Protein AF-A0A564G5E3-F1 (afdb_monomer_lite)

Radius of gyration: 12.12 Å; chains: 1; bounding box: 30×26×34 Å

Structure (mmCIF, N/CA/C/O backbone):
data_AF-A0A564G5E3-F1
#
_entry.id   AF-A0A564G5E3-F1
#
loop_
_atom_site.group_PDB
_atom_site.id
_atom_site.type_symbol
_atom_site.label_atom_id
_atom_site.label_alt_id
_atom_site.label_comp_id
_atom_site.label_asym_id
_atom_site.label_entity_id
_atom_site.label_seq_id
_atom_site.pdbx_PDB_ins_code
_atom_site.Cartn_x
_atom_site.Cartn_y
_atom_site.Cartn_z
_atom_site.occupancy
_atom_site.B_iso_or_equiv
_atom_site.auth_seq_id
_atom_site.auth_comp_id
_atom_site.auth_asym_id
_atom_site.auth_atom_id
_atom_site.pdbx_PDB_model_num
ATOM 1 N N . MET A 1 1 ? -9.394 17.985 21.714 1.00 34.44 1 MET A N 1
ATOM 2 C CA . MET A 1 1 ? -8.59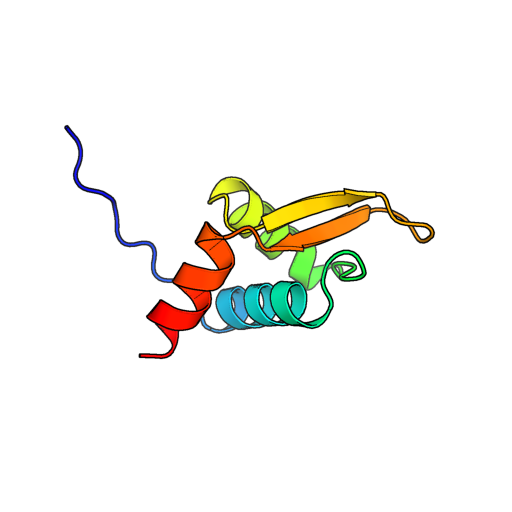1 16.917 21.081 1.00 34.44 1 MET A CA 1
ATOM 3 C C . MET A 1 1 ? -9.520 16.151 20.159 1.00 34.44 1 MET A C 1
ATOM 5 O O . MET A 1 1 ? -10.483 15.572 20.649 1.00 34.44 1 MET A O 1
ATOM 9 N N . SER A 1 2 ? -9.331 16.267 18.847 1.00 42.41 2 SER A N 1
ATOM 10 C CA . SER A 1 2 ? -10.215 15.657 17.848 1.00 42.41 2 SER A CA 1
ATOM 11 C C . SER A 1 2 ? -10.151 14.133 17.961 1.00 42.41 2 SER A C 1
ATOM 13 O O . SER A 1 2 ? -9.063 13.569 18.070 1.00 42.41 2 SER A O 1
ATOM 15 N N . ARG A 1 3 ? -11.317 13.475 17.995 1.00 50.06 3 ARG A N 1
ATOM 16 C CA . ARG A 1 3 ? -11.425 12.010 17.920 1.00 50.06 3 ARG A CA 1
ATOM 17 C C . ARG A 1 3 ? -10.645 11.512 16.691 1.00 50.06 3 ARG A C 1
ATOM 19 O O . ARG A 1 3 ? -10.728 12.172 15.658 1.00 50.06 3 ARG A O 1
ATOM 26 N N . PRO A 1 4 ? -9.923 10.382 16.765 1.00 52.78 4 PRO A N 1
ATOM 27 C CA . PRO A 1 4 ? -9.357 9.777 15.567 1.00 52.78 4 PRO A CA 1
ATOM 28 C C . PRO A 1 4 ? -10.507 9.370 14.636 1.00 52.78 4 PRO A C 1
ATOM 30 O O . PRO A 1 4 ? -11.364 8.573 15.020 1.00 52.78 4 PRO A O 1
ATOM 33 N N . GLU A 1 5 ? -10.561 9.959 13.442 1.00 54.50 5 GLU A N 1
ATOM 34 C CA . GLU A 1 5 ? -11.486 9.541 12.391 1.00 54.50 5 GLU A CA 1
ATOM 35 C C . GLU A 1 5 ? -11.126 8.112 11.970 1.00 54.50 5 GLU A C 1
ATOM 37 O O . GLU A 1 5 ? -9.980 7.811 11.629 1.00 54.50 5 GLU A O 1
ATOM 42 N N . ILE A 1 6 ? -12.097 7.202 12.057 1.00 61.22 6 ILE A N 1
ATOM 43 C CA . ILE A 1 6 ? -11.939 5.829 11.581 1.00 61.22 6 ILE A CA 1
ATOM 44 C C . ILE A 1 6 ? -12.033 5.889 10.057 1.00 61.22 6 ILE A C 1
ATOM 46 O O . ILE A 1 6 ? -13.128 5.938 9.501 1.00 61.22 6 ILE A O 1
ATOM 50 N N . PHE A 1 7 ? -10.889 5.902 9.379 1.00 68.00 7 PHE A N 1
ATOM 51 C CA . PHE A 1 7 ? -10.848 5.759 7.928 1.00 68.00 7 PHE A CA 1
ATOM 52 C C . PHE A 1 7 ? -11.195 4.311 7.564 1.00 68.00 7 PHE A C 1
ATOM 54 O O . PHE A 1 7 ? -10.533 3.373 8.008 1.00 68.00 7 PHE A O 1
ATOM 61 N N . LEU A 1 8 ? -12.259 4.117 6.784 1.00 81.06 8 LEU A N 1
ATOM 62 C CA . LEU A 1 8 ? -12.567 2.828 6.166 1.00 81.06 8 LEU A CA 1
ATOM 63 C C . LEU A 1 8 ? -11.883 2.785 4.800 1.00 81.06 8 LEU A C 1
ATOM 65 O O . LEU A 1 8 ? -12.154 3.620 3.938 1.00 81.06 8 LEU A O 1
ATOM 69 N N . LEU A 1 9 ? -10.967 1.834 4.620 1.00 87.31 9 LEU A N 1
ATOM 70 C CA . LEU A 1 9 ? -10.351 1.581 3.321 1.00 87.31 9 LEU A CA 1
ATOM 71 C C . LEU A 1 9 ? -11.372 0.898 2.406 1.00 87.31 9 LEU A C 1
ATOM 73 O O . LEU A 1 9 ? -12.089 0.003 2.845 1.00 87.31 9 LEU A O 1
ATOM 77 N N . SER A 1 10 ? -11.415 1.2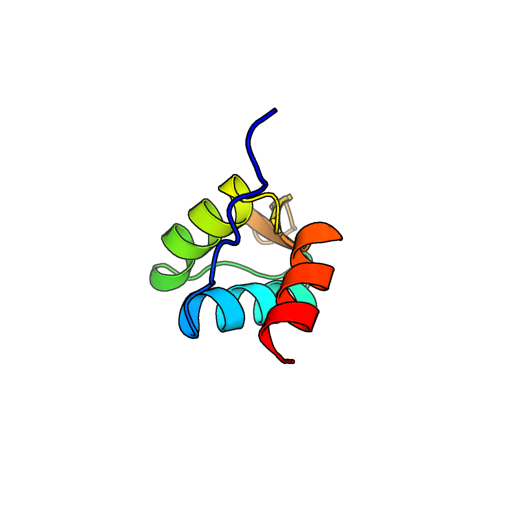97 1.133 1.00 93.19 10 SER A N 1
ATOM 78 C CA . SER A 1 10 ? -12.145 0.525 0.121 1.00 93.19 10 SER A CA 1
ATOM 79 C C . SER A 1 10 ? -11.507 -0.858 -0.058 1.00 93.19 10 SER A C 1
ATOM 81 O O . SER A 1 10 ? -10.307 -1.010 0.190 1.00 93.19 10 SER A O 1
ATOM 83 N N . ASP A 1 11 ? -12.263 -1.841 -0.552 1.00 94.19 11 ASP A N 1
ATOM 84 C CA . ASP A 1 11 ? -11.741 -3.193 -0.814 1.00 94.19 11 ASP A CA 1
ATOM 85 C C . ASP A 1 11 ? -10.503 -3.171 -1.720 1.00 94.19 11 ASP A C 1
ATOM 87 O O . ASP A 1 11 ? -9.522 -3.873 -1.472 1.00 94.19 11 ASP A O 1
ATOM 91 N N . TYR A 1 12 ? -10.510 -2.303 -2.735 1.00 95.12 12 TYR A N 1
ATOM 92 C CA . TYR A 1 12 ? -9.371 -2.136 -3.632 1.00 95.12 12 TYR A CA 1
ATOM 93 C C . TYR A 1 12 ? -8.172 -1.484 -2.930 1.00 95.12 12 TYR A C 1
ATOM 95 O O . TYR A 1 12 ? -7.042 -1.950 -3.060 1.00 95.12 12 TYR A O 1
ATOM 103 N N . THR A 1 13 ? -8.398 -0.449 -2.115 1.00 95.31 13 THR A N 1
ATOM 104 C CA . THR A 1 13 ? -7.329 0.180 -1.324 1.00 95.31 13 THR A CA 1
ATOM 105 C C . THR A 1 13 ? -6.702 -0.799 -0.330 1.00 95.31 13 THR A C 1
ATOM 107 O O . THR A 1 13 ? -5.482 -0.806 -0.157 1.00 95.31 13 THR A O 1
ATOM 110 N N . LEU A 1 14 ? -7.524 -1.638 0.304 1.00 95.75 14 LEU A N 1
ATOM 111 C CA . LEU A 1 14 ? -7.067 -2.683 1.214 1.00 95.75 14 LEU A CA 1
ATOM 112 C C . LEU A 1 14 ? -6.246 -3.746 0.472 1.00 95.75 14 LEU A C 1
ATOM 114 O O . LEU A 1 14 ? -5.162 -4.090 0.934 1.00 95.75 14 LEU A O 1
ATOM 118 N N . SER A 1 15 ? -6.710 -4.199 -0.696 1.00 96.50 15 SER A N 1
ATOM 119 C CA . SER A 1 15 ? -5.973 -5.114 -1.581 1.00 96.50 15 SER A CA 1
ATOM 120 C C . SER A 1 15 ? -4.578 -4.580 -1.922 1.00 96.50 15 SER A C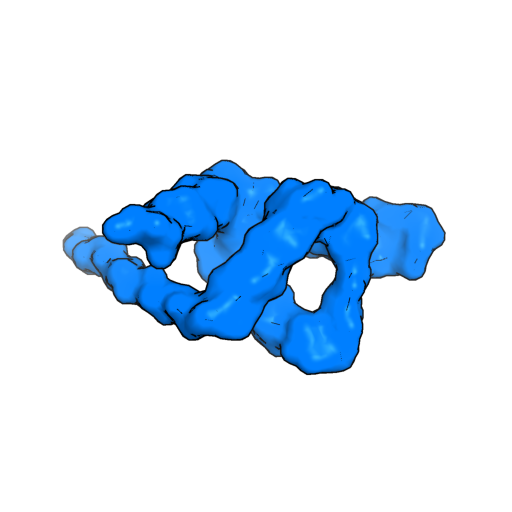 1
ATOM 122 O O . SER A 1 15 ? -3.585 -5.282 -1.752 1.00 96.50 15 SER A O 1
ATOM 124 N N . VAL A 1 16 ? -4.475 -3.313 -2.336 1.00 96.81 16 VAL A N 1
ATOM 125 C CA . VAL A 1 16 ? -3.179 -2.681 -2.643 1.00 96.81 16 VAL A CA 1
ATOM 126 C C . VAL A 1 16 ? -2.278 -2.622 -1.405 1.00 96.81 16 VAL A C 1
ATOM 128 O O . VAL A 1 16 ? -1.085 -2.916 -1.485 1.00 96.81 16 VAL A O 1
ATOM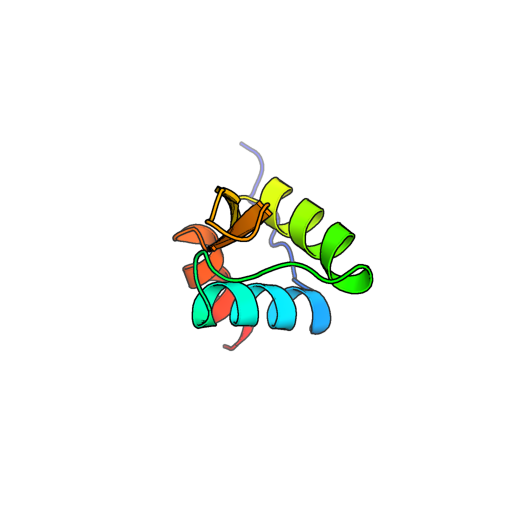 131 N N . LEU A 1 17 ? -2.825 -2.273 -0.235 1.00 96.94 17 LEU A N 1
ATOM 132 C CA . LEU A 1 17 ? -2.063 -2.267 1.017 1.00 96.94 17 LEU A CA 1
ATOM 133 C C . LEU A 1 17 ? -1.536 -3.666 1.372 1.00 96.94 17 LEU A C 1
ATOM 135 O O . LEU A 1 17 ? -0.392 -3.800 1.808 1.00 96.94 17 LEU A O 1
ATOM 139 N N . GLU A 1 18 ? -2.342 -4.707 1.182 1.00 97.00 18 GLU A N 1
ATOM 140 C CA . GLU A 1 18 ? -1.944 -6.095 1.419 1.00 97.00 18 GLU A CA 1
ATOM 141 C C . GLU A 1 18 ? -0.869 -6.572 0.449 1.00 97.00 18 GLU A C 1
ATOM 143 O O . GLU A 1 18 ? 0.082 -7.230 0.877 1.00 97.00 18 GLU A O 1
ATOM 148 N N . ASP A 1 19 ? -0.953 -6.179 -0.820 1.00 97.38 19 ASP A N 1
ATOM 149 C CA . ASP A 1 19 ? 0.101 -6.449 -1.789 1.00 97.38 19 ASP A CA 1
ATOM 150 C C . ASP A 1 19 ? 1.416 -5.785 -1.380 1.00 97.38 19 ASP A C 1
ATOM 152 O O . ASP A 1 19 ? 2.446 -6.458 -1.347 1.00 97.38 19 ASP A O 1
ATOM 156 N N . VAL A 1 20 ? 1.387 -4.524 -0.937 1.00 96.88 20 VAL A N 1
ATOM 157 C CA . VAL A 1 20 ? 2.577 -3.844 -0.394 1.00 96.88 20 VAL A CA 1
ATOM 158 C C . VAL A 1 20 ? 3.133 -4.569 0.839 1.00 96.88 20 VAL A C 1
ATOM 160 O O . VAL A 1 20 ? 4.351 -4.681 0.999 1.00 96.88 20 VAL A O 1
ATOM 163 N N . ILE A 1 21 ? 2.273 -5.068 1.736 1.00 96.62 21 ILE A N 1
ATOM 164 C CA . ILE A 1 21 ? 2.702 -5.847 2.911 1.00 96.62 21 ILE A CA 1
ATOM 165 C C . ILE A 1 21 ? 3.386 -7.149 2.476 1.00 96.62 21 ILE A C 1
ATOM 167 O O . ILE A 1 21 ? 4.403 -7.519 3.068 1.00 96.62 21 ILE A O 1
ATOM 171 N N . ARG A 1 22 ? 2.834 -7.821 1.461 1.00 96.12 22 ARG A N 1
ATOM 172 C CA . ARG A 1 22 ? 3.285 -9.118 0.950 1.00 96.12 22 ARG A CA 1
ATOM 173 C C . ARG A 1 22 ? 4.598 -9.022 0.180 1.00 96.12 22 ARG A C 1
ATOM 175 O O . ARG A 1 22 ? 5.489 -9.831 0.414 1.00 96.12 22 ARG A O 1
ATOM 182 N N . THR A 1 23 ? 4.735 -8.054 -0.723 1.00 93.50 23 THR A N 1
ATOM 183 C CA . THR A 1 23 ? 5.930 -7.910 -1.574 1.00 93.50 23 THR A CA 1
ATOM 184 C C . THR A 1 23 ? 7.015 -7.042 -0.937 1.00 93.50 23 THR A C 1
ATOM 186 O O . THR A 1 23 ? 8.162 -7.054 -1.384 1.00 93.50 23 THR A O 1
ATOM 189 N N . GLY A 1 24 ? 6.675 -6.268 0.099 1.00 88.94 24 GLY A N 1
ATOM 190 C CA . GLY A 1 24 ? 7.611 -5.372 0.768 1.00 88.94 24 GLY A CA 1
ATOM 191 C C . GLY A 1 24 ? 8.181 -4.316 -0.193 1.00 88.94 24 GLY A C 1
ATOM 192 O O . GLY A 1 24 ? 7.461 -3.871 -1.085 1.00 88.94 24 GLY A O 1
ATOM 193 N N . PRO A 1 25 ? 9.465 -3.922 -0.056 1.00 85.56 25 PRO A N 1
ATOM 194 C CA . PRO A 1 25 ? 10.057 -2.796 -0.791 1.00 85.56 25 PRO A CA 1
ATOM 195 C C . PRO A 1 25 ? 10.124 -3.001 -2.315 1.00 85.56 25 PRO A C 1
ATOM 197 O O . PRO A 1 25 ? 10.439 -2.062 -3.050 1.00 85.56 25 PRO A O 1
ATOM 200 N N . SER A 1 26 ? 9.833 -4.213 -2.787 1.00 88.00 26 SER A N 1
ATOM 201 C CA . SER A 1 26 ? 9.750 -4.573 -4.202 1.00 88.00 26 SER A CA 1
ATOM 202 C C . SER A 1 26 ? 8.374 -4.301 -4.815 1.00 88.00 26 SER A C 1
ATOM 204 O O . SER A 1 26 ? 8.205 -4.519 -6.010 1.00 88.00 26 SER A O 1
ATOM 206 N N . TYR A 1 27 ?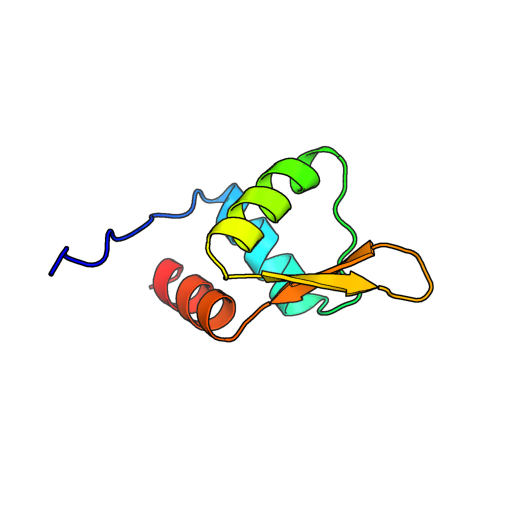 7.388 -3.828 -4.040 1.00 91.00 27 TYR A N 1
ATOM 207 C CA . TYR A 1 27 ? 6.103 -3.421 -4.609 1.00 91.00 27 TYR A CA 1
ATOM 208 C C . TYR A 1 27 ? 6.284 -2.213 -5.533 1.00 91.00 27 TYR A C 1
ATOM 210 O O . TYR A 1 27 ? 6.605 -1.124 -5.051 1.00 91.00 27 TYR A O 1
ATOM 218 N N . VAL A 1 28 ? 6.033 -2.383 -6.830 1.00 88.50 28 VAL A N 1
ATOM 219 C CA . VAL A 1 28 ? 6.034 -1.299 -7.820 1.00 88.50 28 VAL A CA 1
ATOM 220 C C . VAL A 1 28 ? 4.595 -1.045 -8.256 1.00 88.50 28 VAL A C 1
ATOM 222 O O . VAL A 1 28 ? 3.943 -1.932 -8.799 1.00 88.50 28 VAL A O 1
ATOM 225 N N . ALA A 1 29 ? 4.104 0.169 -8.010 1.00 88.69 29 ALA A N 1
ATOM 226 C CA . ALA A 1 29 ? 2.726 0.540 -8.316 1.00 88.69 29 ALA A CA 1
ATOM 227 C C . ALA A 1 29 ? 2.510 0.675 -9.831 1.00 88.69 29 ALA A C 1
ATOM 229 O O . ALA A 1 29 ? 3.154 1.508 -10.483 1.00 88.69 29 ALA A O 1
ATOM 230 N N . GLY A 1 30 ? 1.564 -0.095 -10.376 1.00 90.88 30 GLY A N 1
ATOM 231 C CA . GLY A 1 30 ? 1.047 0.135 -11.723 1.00 90.88 30 GLY A CA 1
ATOM 232 C C . GLY A 1 30 ? 0.248 1.446 -11.804 1.00 90.88 30 GLY A C 1
ATOM 233 O O . GLY A 1 30 ? -0.060 2.039 -10.769 1.00 90.88 30 GLY A O 1
ATOM 234 N N . PRO A 1 31 ? -0.130 1.922 -13.008 1.00 91.69 31 PRO A N 1
ATOM 235 C CA . PRO A 1 31 ? -0.838 3.197 -13.176 1.00 91.69 31 PRO A CA 1
ATOM 236 C C . PRO A 1 31 ? -2.106 3.338 -12.319 1.00 91.69 31 PRO A C 1
ATOM 238 O O . PRO A 1 31 ? -2.341 4.403 -11.753 1.00 91.69 31 PRO A O 1
ATOM 241 N N . ALA A 1 32 ? -2.885 2.260 -12.178 1.00 89.19 32 ALA A N 1
ATOM 242 C CA . ALA A 1 32 ? -4.100 2.235 -11.359 1.00 89.19 32 ALA A CA 1
ATOM 243 C C . ALA A 1 32 ? -3.806 2.337 -9.849 1.00 89.19 32 ALA A C 1
ATOM 245 O O . ALA A 1 32 ? -4.541 2.992 -9.109 1.00 89.19 32 ALA A O 1
ATOM 246 N N . ASP A 1 33 ? -2.686 1.766 -9.407 1.00 94.19 33 ASP A N 1
ATOM 247 C CA . ASP A 1 33 ? -2.301 1.720 -7.997 1.00 94.19 33 ASP A CA 1
ATOM 248 C C . ASP A 1 33 ? -1.626 3.017 -7.537 1.00 94.19 33 ASP A C 1
ATOM 250 O O . ASP A 1 33 ? -1.558 3.279 -6.339 1.00 94.19 33 ASP A O 1
ATOM 254 N N . GLN A 1 34 ? -1.134 3.865 -8.453 1.00 93.06 34 GLN A N 1
ATOM 255 C CA . GLN A 1 34 ? -0.392 5.078 -8.088 1.00 93.06 34 GLN A CA 1
ATOM 256 C C . GLN A 1 34 ? -1.194 5.987 -7.154 1.00 93.06 34 GLN A C 1
ATOM 258 O O . GLN A 1 34 ? -0.688 6.359 -6.094 1.00 93.06 34 GLN A O 1
ATOM 263 N N . LEU A 1 35 ? -2.441 6.315 -7.514 1.00 94.06 35 LEU A N 1
ATOM 264 C CA . LEU A 1 35 ? -3.323 7.158 -6.695 1.00 94.06 35 LEU A CA 1
ATOM 265 C C . LEU A 1 35 ? -3.606 6.522 -5.330 1.00 94.06 35 LEU A C 1
ATOM 267 O O . LEU A 1 35 ? -3.573 7.210 -4.311 1.00 94.06 35 LEU A O 1
ATOM 271 N N . VAL A 1 36 ? -3.804 5.205 -5.298 1.00 95.62 36 VAL A N 1
ATOM 272 C CA . VAL A 1 36 ? -4.034 4.454 -4.060 1.00 95.62 36 VAL A CA 1
ATOM 273 C C . VAL A 1 36 ? -2.792 4.480 -3.171 1.00 95.62 36 VAL A C 1
ATOM 275 O O . VAL A 1 36 ? -2.888 4.751 -1.976 1.00 95.62 36 VAL A O 1
ATOM 278 N N . CYS A 1 37 ? -1.602 4.290 -3.738 1.00 95.31 37 CYS A N 1
ATOM 279 C CA . CYS A 1 37 ? -0.348 4.402 -3.007 1.00 95.31 37 CYS A CA 1
ATOM 280 C C . CYS A 1 37 ? -0.110 5.820 -2.476 1.00 95.31 37 CYS A C 1
ATOM 282 O O . CYS A 1 37 ? 0.403 5.968 -1.368 1.00 95.31 37 CYS A O 1
ATOM 284 N N . PHE A 1 38 ? -0.493 6.864 -3.218 1.00 94.06 38 PHE A N 1
ATOM 285 C CA . PHE A 1 38 ? -0.447 8.239 -2.714 1.00 94.06 38 PHE A CA 1
ATOM 286 C C . PHE A 1 38 ? -1.369 8.426 -1.504 1.00 94.06 38 PHE A C 1
ATOM 288 O O . PHE A 1 38 ? -0.934 8.981 -0.496 1.00 94.06 38 PHE A O 1
ATOM 295 N N . GLN A 1 39 ? -2.602 7.917 -1.564 1.00 94.38 39 GLN A N 1
ATOM 296 C CA . GLN A 1 39 ? -3.550 7.972 -0.446 1.00 94.38 39 GLN A CA 1
ATOM 297 C C . GLN A 1 39 ? -3.039 7.193 0.773 1.00 94.38 39 GLN A C 1
ATOM 299 O O . GLN A 1 39 ? -2.984 7.732 1.874 1.00 94.38 39 GLN A O 1
ATOM 304 N N . LEU A 1 40 ? -2.590 5.951 0.583 1.00 95.69 40 LEU A N 1
ATOM 305 C CA . LEU A 1 40 ? -2.027 5.120 1.650 1.00 95.69 40 LEU A CA 1
ATOM 306 C C . LEU A 1 40 ? -0.772 5.747 2.274 1.00 95.69 40 LEU A C 1
ATOM 308 O O . LEU A 1 40 ? -0.551 5.611 3.478 1.00 95.69 40 LEU A O 1
ATOM 312 N N . ALA A 1 41 ? 0.051 6.435 1.479 1.00 95.25 41 ALA A N 1
ATOM 313 C CA . ALA A 1 41 ? 1.210 7.163 1.983 1.00 95.25 41 ALA A CA 1
ATOM 314 C C . ALA A 1 41 ? 0.797 8.402 2.789 1.00 95.25 41 ALA A C 1
ATOM 316 O O . ALA A 1 41 ? 1.365 8.644 3.852 1.00 95.25 41 ALA A O 1
ATOM 317 N N . ALA A 1 42 ? -0.217 9.146 2.333 1.00 94.06 42 ALA A N 1
ATOM 318 C CA . ALA A 1 42 ? -0.774 10.284 3.065 1.00 94.06 42 ALA A CA 1
ATOM 319 C C . ALA A 1 42 ? -1.400 9.863 4.408 1.00 94.06 42 ALA A C 1
ATOM 321 O O . ALA A 1 42 ? -1.271 10.578 5.397 1.00 94.06 42 ALA A O 1
ATOM 322 N N . LEU A 1 43 ? -1.999 8.668 4.466 1.00 92.75 43 LEU A N 1
ATOM 323 C CA . LEU A 1 43 ? -2.504 8.047 5.698 1.00 92.75 43 LEU A CA 1
ATOM 324 C C . LEU A 1 43 ? -1.392 7.454 6.588 1.00 92.75 43 LEU A C 1
ATOM 326 O O . LEU A 1 43 ? -1.664 6.961 7.681 1.00 92.75 43 LEU A O 1
ATOM 330 N N . GLY A 1 44 ? -0.134 7.465 6.136 1.00 95.81 44 GLY A N 1
ATOM 331 C CA . GLY A 1 44 ? 1.002 6.908 6.874 1.00 95.81 44 GLY A CA 1
ATOM 332 C C . GLY A 1 44 ? 1.033 5.376 6.927 1.00 95.81 44 GLY A C 1
ATOM 333 O O . GLY A 1 44 ? 1.773 4.801 7.729 1.00 95.81 44 GLY A O 1
ATOM 334 N N . TYR A 1 45 ? 0.254 4.689 6.091 1.00 96.31 45 TYR A N 1
ATOM 335 C CA . TYR A 1 45 ? 0.190 3.225 6.045 1.00 96.31 45 TYR A CA 1
ATOM 336 C C . TYR A 1 45 ? 1.309 2.601 5.219 1.00 96.31 45 TYR A C 1
ATOM 338 O O . TYR A 1 45 ? 1.750 1.487 5.513 1.00 96.31 45 TYR A O 1
ATOM 346 N N . ILE A 1 46 ? 1.827 3.331 4.236 1.00 97.12 46 ILE A N 1
ATOM 347 C CA . ILE A 1 46 ? 3.004 2.933 3.464 1.00 97.12 46 ILE A CA 1
ATOM 348 C C . ILE A 1 46 ? 3.988 4.100 3.357 1.00 97.12 46 ILE A C 1
ATOM 350 O O . ILE A 1 46 ? 3.627 5.258 3.546 1.00 97.12 46 ILE A O 1
ATOM 354 N N . ARG A 1 47 ? 5.241 3.802 3.020 1.00 96.25 47 ARG A N 1
ATOM 355 C CA . ARG A 1 47 ? 6.260 4.795 2.664 1.00 96.25 47 ARG A CA 1
ATOM 356 C C . ARG A 1 47 ? 6.876 4.460 1.316 1.00 96.25 47 ARG A C 1
ATOM 358 O O . ARG A 1 47 ? 7.048 3.285 0.993 1.00 96.25 47 ARG A O 1
ATOM 365 N N . ARG A 1 48 ? 7.249 5.487 0.556 1.00 94.06 48 ARG A N 1
ATOM 366 C CA . ARG A 1 48 ? 8.056 5.317 -0.655 1.00 94.06 48 ARG A CA 1
ATOM 367 C C . ARG A 1 48 ? 9.463 4.869 -0.291 1.00 94.06 48 ARG A C 1
ATOM 369 O O . ARG A 1 48 ? 10.042 5.342 0.683 1.00 94.06 48 ARG A O 1
ATOM 376 N N . THR A 1 49 ? 10.008 3.977 -1.099 1.00 92.19 49 THR A N 1
ATOM 377 C CA . THR A 1 49 ? 11.394 3.524 -1.028 1.00 92.19 49 THR A CA 1
ATOM 378 C C . THR A 1 49 ? 11.997 3.536 -2.424 1.00 92.19 49 THR A C 1
ATOM 380 O O . THR A 1 49 ? 11.278 3.479 -3.419 1.00 92.19 49 THR A O 1
ATOM 383 N N . ARG A 1 50 ? 13.322 3.624 -2.511 1.00 89.81 50 ARG A N 1
ATOM 384 C CA . ARG A 1 50 ? 14.047 3.424 -3.765 1.00 89.81 50 ARG A CA 1
ATOM 385 C C . ARG A 1 50 ? 14.605 2.007 -3.767 1.00 89.81 50 ARG A C 1
ATOM 387 O O . ARG A 1 50 ? 15.165 1.582 -2.761 1.00 89.81 50 ARG A O 1
ATOM 394 N N . ASN A 1 51 ? 14.413 1.281 -4.857 1.00 83.69 51 ASN A N 1
ATOM 395 C CA . ASN A 1 51 ? 14.991 -0.040 -5.079 1.00 83.69 51 ASN A CA 1
ATOM 396 C C . ASN A 1 51 ? 15.766 -0.041 -6.408 1.00 83.69 51 ASN A C 1
ATOM 398 O O . ASN A 1 51 ? 15.812 0.975 -7.105 1.00 83.69 51 ASN A O 1
ATOM 402 N N . GLU A 1 52 ? 16.385 -1.170 -6.750 1.00 83.69 52 GLU A N 1
ATOM 403 C CA . GLU A 1 52 ? 17.194 -1.323 -7.971 1.00 83.69 52 GLU A CA 1
ATOM 404 C C . GLU A 1 52 ? 16.393 -1.060 -9.258 1.00 83.69 52 GLU A C 1
ATOM 406 O O . GLU A 1 52 ? 16.952 -0.628 -10.261 1.00 83.69 52 GLU A O 1
ATOM 411 N N . THR A 1 53 ? 15.072 -1.256 -9.216 1.00 80.81 53 THR A N 1
ATOM 412 C CA . THR A 1 53 ? 14.159 -1.086 -10.357 1.00 80.81 53 THR A CA 1
ATOM 413 C C . THR A 1 53 ? 13.446 0.273 -10.400 1.00 80.81 53 THR A C 1
ATOM 415 O O . THR A 1 53 ? 12.739 0.556 -11.364 1.00 80.81 53 THR A O 1
ATOM 418 N N . GLY A 1 54 ? 13.605 1.129 -9.381 1.00 85.25 54 GLY A N 1
ATOM 419 C CA . GLY A 1 54 ? 12.962 2.444 -9.311 1.00 85.25 54 GLY A CA 1
ATOM 420 C C . GLY A 1 54 ? 12.307 2.766 -7.964 1.00 85.25 54 GLY A C 1
ATOM 421 O O . GLY A 1 54 ? 12.924 2.639 -6.905 1.00 85.25 54 GLY A O 1
ATOM 422 N N . ILE A 1 55 ? 11.074 3.286 -8.007 1.00 87.81 55 ILE A N 1
ATOM 423 C CA . ILE A 1 55 ? 10.296 3.653 -6.813 1.00 87.81 55 ILE A CA 1
ATOM 424 C C . ILE A 1 55 ? 9.448 2.455 -6.390 1.00 87.81 55 ILE A C 1
ATOM 426 O O . ILE A 1 55 ? 8.552 2.038 -7.121 1.00 87.81 55 ILE A O 1
ATOM 430 N N . GLY A 1 56 ? 9.711 1.951 -5.188 1.00 92.50 56 GLY A N 1
ATOM 431 C CA . GLY A 1 56 ? 8.889 0.952 -4.519 1.00 92.50 56 GLY A CA 1
ATOM 432 C C . GLY A 1 56 ? 8.134 1.517 -3.317 1.00 92.50 56 GLY A C 1
ATOM 433 O O . GLY A 1 56 ? 8.269 2.694 -2.959 1.00 92.50 56 GLY A O 1
ATOM 434 N N . TYR A 1 57 ? 7.369 0.661 -2.644 1.00 95.00 57 TYR A N 1
ATOM 435 C CA . TYR A 1 57 ? 6.625 1.016 -1.434 1.00 95.00 57 TYR A CA 1
ATOM 436 C C . TYR A 1 57 ? 6.843 -0.003 -0.321 1.00 95.00 57 TYR A C 1
ATOM 438 O O . TYR A 1 57 ? 7.036 -1.181 -0.576 1.00 95.00 57 TYR A O 1
ATOM 446 N N . LEU A 1 58 ? 6.811 0.446 0.932 1.00 95.75 58 LEU A N 1
ATOM 447 C CA . LEU A 1 58 ? 6.925 -0.421 2.102 1.00 95.75 58 LEU A CA 1
ATOM 448 C C . LEU A 1 58 ? 5.828 -0.100 3.111 1.00 95.75 58 LEU A C 1
ATOM 450 O O . LEU A 1 58 ? 5.658 1.058 3.488 1.00 95.75 58 LEU A O 1
ATOM 454 N N . ALA A 1 59 ? 5.143 -1.127 3.611 1.00 96.69 59 ALA A N 1
ATOM 455 C CA . ALA A 1 59 ? 4.141 -0.964 4.656 1.00 96.69 59 ALA A CA 1
ATOM 456 C C . ALA A 1 59 ? 4.770 -0.578 6.003 1.00 96.69 59 ALA A C 1
ATOM 458 O O . ALA A 1 59 ? 5.715 -1.226 6.481 1.00 96.69 59 ALA A O 1
ATOM 459 N N . THR A 1 60 ? 4.203 0.449 6.636 1.00 96.69 60 THR A N 1
ATOM 460 C CA . THR A 1 60 ? 4.517 0.849 8.011 1.00 96.69 60 THR A CA 1
ATOM 461 C C . THR A 1 60 ? 3.850 -0.103 9.004 1.00 96.69 60 THR A C 1
ATOM 463 O O . THR A 1 60 ? 3.026 -0.946 8.641 1.00 96.69 60 THR A O 1
ATOM 466 N N . GLU A 1 61 ? 4.174 0.016 10.291 1.00 96.81 61 GLU A N 1
ATOM 467 C CA . GLU A 1 61 ? 3.438 -0.728 11.316 1.00 96.81 61 GLU A CA 1
ATOM 468 C C . GLU A 1 61 ? 1.961 -0.333 11.377 1.00 96.81 61 GLU A C 1
ATOM 470 O O . GLU A 1 61 ? 1.109 -1.196 11.583 1.00 96.81 61 GLU A O 1
ATOM 475 N N . ALA A 1 62 ? 1.654 0.954 11.176 1.00 94.56 62 ALA A N 1
ATOM 476 C CA . ALA A 1 62 ? 0.282 1.443 11.140 1.00 94.56 62 ALA A CA 1
ATOM 477 C C . ALA A 1 62 ? -0.498 0.783 9.997 1.00 94.56 62 ALA A C 1
ATOM 479 O O . ALA A 1 62 ? -1.574 0.249 10.245 1.00 94.56 62 ALA A O 1
ATOM 480 N N . GLY A 1 63 ? 0.088 0.705 8.795 1.00 95.88 63 GLY A N 1
ATOM 481 C CA . GLY A 1 63 ? -0.530 0.012 7.662 1.00 95.88 63 GLY A CA 1
ATOM 482 C C . GLY A 1 63 ? -0.745 -1.480 7.915 1.00 95.88 63 GLY A C 1
ATOM 483 O O . GLY A 1 63 ? -1.815 -2.009 7.634 1.00 95.88 63 GLY A O 1
ATOM 484 N N . ARG A 1 64 ? 0.224 -2.170 8.534 1.00 96.25 64 ARG A N 1
ATOM 485 C CA . ARG A 1 64 ? 0.065 -3.592 8.903 1.00 96.25 64 ARG A CA 1
ATOM 486 C C . ARG A 1 64 ? -1.040 -3.811 9.934 1.00 96.25 64 ARG A C 1
ATOM 488 O O . ARG A 1 64 ? -1.757 -4.805 9.850 1.00 96.25 64 ARG A O 1
ATOM 495 N N . ARG A 1 65 ? -1.160 -2.928 10.930 1.00 94.88 65 ARG A N 1
ATOM 496 C CA . ARG A 1 65 ? -2.242 -2.997 11.925 1.00 94.88 65 ARG A CA 1
ATOM 497 C C . ARG A 1 65 ? -3.594 -2.737 11.277 1.00 94.88 65 ARG A C 1
ATOM 499 O O . ARG A 1 65 ? -4.532 -3.475 11.559 1.00 94.88 65 ARG A O 1
ATOM 506 N N . GLU A 1 66 ? -3.665 -1.743 10.401 1.00 94.00 66 GLU A N 1
ATOM 507 C CA . GLU A 1 66 ? -4.896 -1.376 9.711 1.00 94.00 66 GLU A CA 1
ATOM 508 C C . GLU A 1 66 ? -5.395 -2.497 8.796 1.00 94.00 66 GLU A C 1
ATOM 510 O O . GLU A 1 66 ? -6.551 -2.895 8.905 1.00 94.00 66 GLU A O 1
ATOM 515 N N . ALA A 1 67 ? -4.513 -3.105 7.997 1.00 93.44 67 ALA A N 1
ATOM 516 C CA . ALA A 1 67 ? -4.877 -4.247 7.158 1.00 93.44 67 ALA A CA 1
ATOM 517 C C . ALA A 1 67 ? -5.445 -5.417 7.985 1.00 93.44 67 ALA A C 1
ATOM 519 O O . ALA A 1 67 ? -6.457 -6.011 7.626 1.00 93.44 67 ALA A O 1
ATOM 520 N N . ARG A 1 68 ? -4.850 -5.712 9.151 1.00 93.44 68 ARG A N 1
ATOM 521 C CA . ARG A 1 68 ? -5.370 -6.744 10.068 1.00 93.44 68 ARG A CA 1
ATOM 522 C C . ARG A 1 68 ? -6.712 -6.364 10.693 1.00 93.44 68 ARG A C 1
ATOM 524 O O . ARG A 1 68 ? -7.514 -7.254 10.954 1.00 93.44 68 ARG A O 1
ATOM 531 N N . ARG A 1 69 ? -6.929 -5.079 10.988 1.00 90.94 69 ARG A N 1
ATOM 532 C CA . ARG A 1 69 ? -8.179 -4.565 11.562 1.00 90.94 69 ARG A CA 1
ATOM 533 C C . ARG A 1 69 ? -9.322 -4.683 10.561 1.00 90.94 69 ARG A C 1
ATOM 535 O O . ARG A 1 69 ? -10.375 -5.166 10.939 1.00 90.94 69 ARG A O 1
ATOM 542 N N . ALA A 1 70 ? -9.100 -4.282 9.311 1.00 89.06 70 ALA A N 1
ATOM 543 C CA . ALA A 1 70 ? -10.120 -4.260 8.262 1.00 89.06 70 ALA A CA 1
ATOM 544 C C . ALA A 1 70 ? -10.599 -5.657 7.815 1.00 89.06 70 ALA A C 1
ATOM 546 O O . ALA A 1 70 ? -11.613 -5.772 7.137 1.00 89.06 70 ALA A O 1
ATOM 547 N N . ARG A 1 71 ? -9.876 -6.720 8.190 1.00 83.44 71 ARG A N 1
ATOM 548 C CA . ARG A 1 71 ? -10.245 -8.122 7.934 1.00 83.44 71 ARG A CA 1
ATOM 549 C C . ARG A 1 71 ? -11.017 -8.789 9.082 1.00 83.44 71 ARG A C 1
ATOM 551 O O . ARG A 1 71 ? -11.342 -9.968 8.960 1.00 83.44 71 ARG A O 1
ATOM 558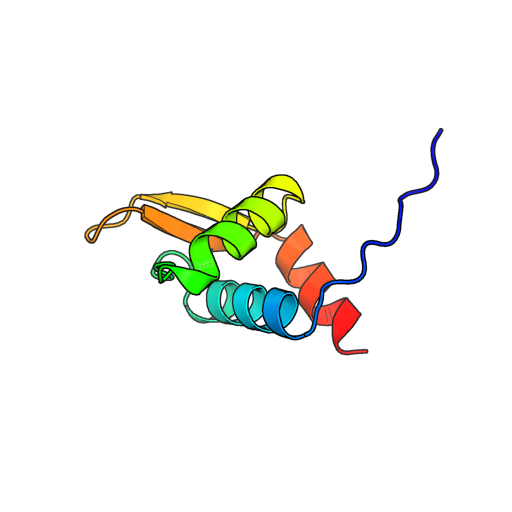 N N . ARG A 1 72 ? -11.247 -8.086 10.194 1.00 78.44 72 ARG A N 1
ATOM 559 C CA . ARG A 1 72 ? -12.032 -8.556 11.348 1.00 78.44 72 ARG A CA 1
ATOM 560 C C . ARG A 1 72 ? -13.414 -7.929 11.338 1.00 78.44 72 ARG A C 1
ATOM 562 O O . ARG A 1 72 ? -14.351 -8.655 11.723 1.00 78.44 72 ARG A O 1
#

pLDDT: mean 88.54, std 13.18, range [34.44, 97.38]

Foldseek 3Di:
DDDPDPDQADPVLLVLLVVCAVCAQPADDDPVCPVSLVVCVVVVQKDWDQDPVGIGIGGDPVVVVSSVVNVD

Secondary structure (DSSP, 8-state):
-PPPP-PPPPHHHHHHHHHHHHHGGGB---HHHHHHHHHHHHTTSEEEEEETTEEEEEE-HHHHHHHHHHT-

Organism: NCBI:txid560405

Sequence (72 aa):
MSRPEIFLLSDYTLSVLEDVIRTGPSYVAGPADQLVCFQLAALGYIRRTRNETGIGYLATEAGRREARRARR